Protein AF-A0A7C7ECD9-F1 (afdb_monomer_lite)

Secondary structure (DSSP, 8-state):
---GGGEEEEE--GGGHHHHHHHHHHHHHHHH---HHHHHHHHHHHHHHHHH--TTT---EEEEE---EEEEEEETT-HHHHHHHHHTT-EEEEEEEE-TTSS-EEEEEEEEE-

Sequence (114 aa):
MNNIDDVLIRTYKPVDIDYIIKRHREIYYKEYGFGSQFGDYVEKYVNEFNKKHDDTKENIWIAESKGKHVFLWTVDKLQTARHLYSKYGFKLRETKVNNSWGENIIEERWDLYI

pLDDT: mean 89.29, std 12.55, range [31.86, 97.62]

Structure (mmCIF, N/CA/C/O backbone):
data_AF-A0A7C7ECD9-F1
#
_entry.id   AF-A0A7C7ECD9-F1
#
loop_
_atom_site.group_PDB
_atom_site.id
_atom_site.type_symbol
_atom_site.label_atom_id
_atom_site.label_alt_id
_atom_site.label_comp_id
_atom_site.label_asym_id
_atom_site.label_entity_id
_atom_site.label_seq_id
_atom_site.pdbx_PDB_ins_code
_atom_site.Cartn_x
_atom_site.Cartn_y
_atom_site.C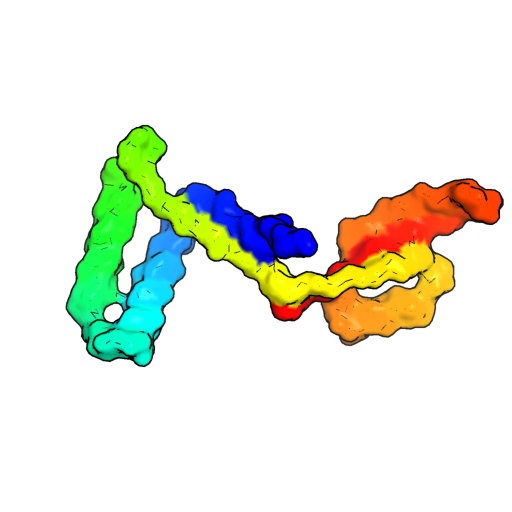artn_z
_atom_site.occupancy
_atom_site.B_iso_or_equiv
_atom_site.auth_seq_id
_atom_site.auth_comp_id
_atom_site.auth_asym_id
_atom_site.auth_atom_id
_atom_site.pdbx_PDB_model_num
ATOM 1 N N . MET A 1 1 ? 19.706 -13.269 -1.965 1.00 33.44 1 MET A N 1
ATOM 2 C CA . MET A 1 1 ? 19.629 -11.870 -1.495 1.00 33.44 1 MET A CA 1
ATOM 3 C C . MET A 1 1 ? 18.163 -11.486 -1.493 1.00 33.44 1 MET A C 1
ATOM 5 O O . MET A 1 1 ? 17.568 -11.470 -2.560 1.00 33.44 1 MET A O 1
ATOM 9 N N . ASN A 1 2 ? 17.563 -11.309 -0.314 1.00 31.86 2 ASN A N 1
ATOM 10 C CA . ASN A 1 2 ? 16.188 -10.821 -0.198 1.00 31.86 2 ASN A CA 1
ATOM 11 C C . ASN A 1 2 ? 16.210 -9.355 -0.610 1.00 31.86 2 ASN A C 1
ATOM 13 O O . ASN A 1 2 ? 16.813 -8.545 0.091 1.00 31.86 2 ASN A O 1
ATOM 17 N N . ASN A 1 3 ? 15.665 -9.047 -1.784 1.00 42.28 3 ASN A N 1
ATOM 18 C CA . ASN A 1 3 ? 15.669 -7.683 -2.269 1.00 42.28 3 ASN A CA 1
ATOM 19 C C . ASN A 1 3 ? 14.628 -6.884 -1.475 1.00 42.28 3 ASN A C 1
ATOM 21 O O . ASN A 1 3 ? 13.446 -7.216 -1.492 1.00 42.28 3 ASN A O 1
ATOM 25 N N . ILE A 1 4 ? 15.087 -5.886 -0.724 1.00 53.69 4 ILE A N 1
ATOM 26 C CA . ILE A 1 4 ? 14.245 -5.003 0.102 1.00 53.69 4 ILE A CA 1
ATOM 27 C C . ILE A 1 4 ? 13.564 -3.940 -0.797 1.00 53.69 4 ILE A C 1
ATOM 29 O O . ILE A 1 4 ? 12.695 -3.204 -0.343 1.00 53.69 4 ILE A O 1
ATOM 33 N N . ASP A 1 5 ? 13.891 -3.914 -2.095 1.00 59.19 5 ASP A N 1
ATOM 34 C CA . ASP A 1 5 ? 13.395 -2.953 -3.093 1.00 59.19 5 ASP A CA 1
ATOM 35 C C . ASP A 1 5 ? 11.869 -2.977 -3.326 1.00 59.19 5 ASP A C 1
ATOM 37 O O . ASP A 1 5 ? 11.312 -2.006 -3.844 1.00 59.19 5 ASP A O 1
ATOM 41 N N . ASP A 1 6 ? 11.171 -4.048 -2.931 1.00 72.38 6 ASP A N 1
ATOM 42 C CA . ASP A 1 6 ? 9.723 -4.184 -3.146 1.00 72.38 6 ASP A CA 1
ATOM 43 C C . ASP A 1 6 ? 8.872 -3.648 -1.987 1.00 72.38 6 ASP A C 1
ATOM 45 O O . ASP A 1 6 ? 7.643 -3.670 -2.081 1.00 72.38 6 ASP A O 1
ATOM 49 N N . VAL A 1 7 ? 9.482 -3.159 -0.899 1.00 80.75 7 VAL A N 1
ATOM 50 C CA . VAL A 1 7 ? 8.761 -2.549 0.229 1.00 80.75 7 VAL A CA 1
ATOM 51 C C . VAL A 1 7 ? 9.240 -1.119 0.452 1.00 80.75 7 VAL A C 1
ATOM 53 O O . VAL A 1 7 ? 10.344 -0.878 0.934 1.00 80.75 7 VAL A O 1
ATOM 56 N N . LEU A 1 8 ? 8.376 -0.152 0.145 1.00 85.19 8 LEU A N 1
ATOM 57 C CA . LEU A 1 8 ? 8.587 1.249 0.485 1.00 85.19 8 LEU A CA 1
ATOM 58 C C . LEU A 1 8 ? 8.102 1.497 1.914 1.00 85.19 8 LEU A C 1
ATOM 60 O O . LEU A 1 8 ? 6.914 1.372 2.201 1.00 85.19 8 LEU A O 1
ATOM 64 N N . ILE A 1 9 ? 9.012 1.894 2.800 1.00 89.88 9 ILE A N 1
ATOM 65 C CA . ILE A 1 9 ? 8.652 2.416 4.120 1.00 89.88 9 ILE A CA 1
ATOM 66 C C . ILE A 1 9 ? 8.581 3.935 4.013 1.00 89.88 9 ILE A C 1
ATOM 68 O O . ILE A 1 9 ? 9.565 4.584 3.656 1.00 89.88 9 ILE A O 1
ATOM 72 N N . ARG A 1 10 ? 7.422 4.509 4.331 1.00 92.75 10 ARG A N 1
ATOM 73 C CA . ARG A 1 10 ? 7.221 5.960 4.345 1.00 92.75 10 ARG A CA 1
ATOM 74 C C . ARG A 1 10 ? 6.533 6.426 5.619 1.00 92.75 10 ARG A C 1
ATOM 76 O O . ARG A 1 10 ? 5.813 5.667 6.265 1.00 92.75 10 ARG A O 1
ATOM 83 N N . THR A 1 11 ? 6.714 7.704 5.933 1.00 92.69 11 THR A N 1
ATOM 84 C CA . THR A 1 11 ? 5.901 8.408 6.927 1.00 92.69 11 THR A CA 1
ATOM 85 C C . THR A 1 11 ? 4.433 8.389 6.496 1.00 92.69 11 THR A C 1
ATOM 87 O O . THR A 1 11 ? 4.100 8.520 5.308 1.00 92.69 11 THR A O 1
ATOM 90 N N . TYR A 1 12 ? 3.561 8.197 7.475 1.00 92.62 12 TYR A N 1
ATOM 91 C CA . TYR A 1 12 ? 2.118 8.332 7.349 1.00 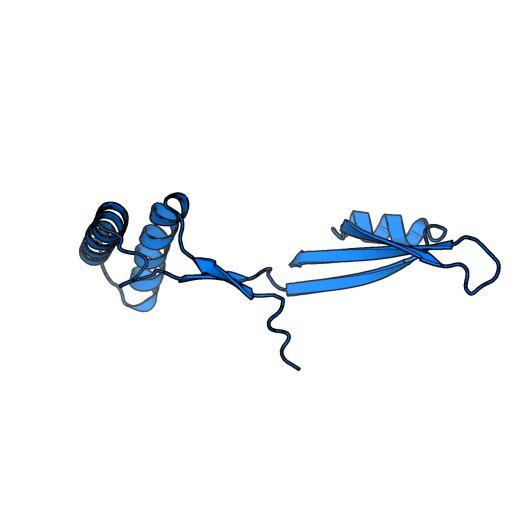92.62 12 TYR A CA 1
ATOM 92 C C . TYR A 1 12 ? 1.700 9.701 6.778 1.00 92.62 12 TYR A C 1
ATOM 94 O O . TYR A 1 12 ? 2.382 10.713 6.941 1.00 92.62 12 TYR A O 1
ATOM 102 N N . LYS A 1 13 ? 0.547 9.733 6.109 1.00 93.25 13 LYS A N 1
ATOM 103 C CA . LYS A 1 13 ? -0.131 10.943 5.637 1.00 93.25 13 LYS A CA 1
ATOM 104 C C . LYS A 1 13 ? -1.585 10.934 6.118 1.00 93.25 13 LYS A C 1
ATOM 106 O O . LYS A 1 13 ? -2.161 9.856 6.209 1.00 93.25 13 LYS A O 1
ATOM 111 N N . PRO A 1 14 ? -2.244 12.098 6.287 1.00 94.00 14 PRO A N 1
ATOM 112 C CA . PRO A 1 14 ? -3.658 12.168 6.686 1.00 94.00 14 PRO A CA 1
ATOM 113 C C . PRO A 1 14 ? -4.627 11.303 5.862 1.00 94.00 14 PRO A C 1
ATOM 115 O O . PRO A 1 14 ? -5.628 10.827 6.382 1.00 94.00 14 PRO A O 1
ATOM 118 N N . VAL A 1 15 ? -4.317 11.051 4.586 1.00 94.31 15 VAL A N 1
ATOM 119 C CA . VAL A 1 15 ? -5.103 10.162 3.710 1.00 94.31 15 VAL A CA 1
ATOM 120 C C . VAL A 1 15 ? -5.081 8.685 4.145 1.00 94.31 15 VAL A C 1
ATOM 122 O O . VAL A 1 15 ? -5.956 7.918 3.759 1.00 94.31 15 VAL A O 1
ATOM 125 N N . ASP A 1 16 ? -4.110 8.272 4.962 1.00 95.62 16 ASP A N 1
ATOM 126 C CA . ASP A 1 16 ? -3.956 6.890 5.419 1.00 95.62 16 ASP A CA 1
ATOM 127 C C . ASP A 1 16 ? -4.828 6.562 6.652 1.00 95.62 16 ASP A C 1
ATOM 129 O O . ASP A 1 16 ? -4.933 5.389 7.009 1.00 95.62 16 ASP A O 1
ATOM 133 N N . ILE A 1 17 ? -5.458 7.551 7.312 1.00 95.56 17 ILE A N 1
ATOM 134 C CA . ILE A 1 17 ? -6.231 7.359 8.565 1.00 95.56 17 ILE A CA 1
ATOM 135 C C . ILE A 1 17 ? -7.298 6.281 8.403 1.00 95.56 17 ILE A C 1
ATOM 137 O O . ILE A 1 17 ? -7.312 5.296 9.146 1.00 95.56 17 ILE A O 1
ATOM 141 N N . ASP A 1 18 ? -8.166 6.451 7.407 1.00 96.19 18 ASP A N 1
ATOM 142 C CA . ASP A 1 18 ? -9.294 5.549 7.179 1.00 96.19 18 ASP A CA 1
ATOM 143 C C . ASP A 1 18 ? -8.806 4.131 6.884 1.00 96.19 18 ASP A C 1
ATOM 145 O O . ASP A 1 18 ? -9.385 3.148 7.353 1.00 96.19 18 ASP A O 1
ATOM 149 N N . TYR A 1 19 ? -7.693 4.017 6.153 1.00 95.50 19 TYR A N 1
ATOM 150 C CA . TYR A 1 19 ? -7.058 2.737 5.880 1.00 95.50 19 TYR A CA 1
ATOM 151 C C . TYR A 1 19 ? -6.546 2.084 7.169 1.00 95.50 19 TYR A C 1
ATOM 153 O O . TYR A 1 19 ? -6.875 0.927 7.429 1.00 95.50 19 TYR A O 1
ATOM 161 N N . ILE A 1 20 ? -5.805 2.809 8.012 1.00 96.19 20 ILE A N 1
ATOM 162 C CA . ILE A 1 20 ? -5.274 2.288 9.281 1.00 96.19 20 ILE A CA 1
ATOM 163 C C . ILE A 1 20 ? -6.406 1.775 10.175 1.00 96.19 20 ILE A C 1
ATOM 165 O O . ILE A 1 20 ? -6.332 0.643 10.665 1.00 96.19 20 ILE A O 1
ATOM 169 N N . ILE A 1 21 ? -7.460 2.575 10.360 1.00 96.94 21 ILE A N 1
ATOM 170 C CA . ILE A 1 21 ? -8.609 2.225 11.207 1.00 96.94 21 ILE A CA 1
ATOM 171 C C . ILE A 1 21 ? -9.311 0.985 10.657 1.00 96.94 21 ILE A C 1
ATOM 173 O O . ILE A 1 21 ? -9.566 0.027 11.393 1.00 96.94 21 ILE A O 1
ATOM 177 N N . LYS A 1 22 ? -9.589 0.970 9.349 1.00 96.81 22 LYS A N 1
ATOM 178 C CA . LYS A 1 22 ? -10.238 -0.161 8.684 1.00 96.81 22 LYS A CA 1
ATOM 179 C C . LYS A 1 22 ? -9.426 -1.446 8.838 1.00 96.81 22 LYS A C 1
ATOM 181 O O . LYS A 1 22 ? -9.989 -2.472 9.212 1.00 96.81 22 LYS A O 1
ATOM 186 N N . ARG A 1 23 ? -8.108 -1.401 8.606 1.00 96.50 23 ARG A N 1
ATOM 187 C CA . ARG A 1 23 ? -7.239 -2.583 8.731 1.00 96.50 23 ARG A CA 1
ATOM 188 C C . ARG A 1 23 ? -7.208 -3.121 10.158 1.00 96.50 23 ARG A C 1
ATOM 190 O O . ARG A 1 23 ? -7.279 -4.334 10.325 1.00 96.50 23 ARG A O 1
ATOM 197 N N . HIS A 1 24 ? -7.178 -2.258 11.172 1.00 97.44 24 HIS A N 1
ATOM 198 C CA . HIS A 1 24 ? -7.262 -2.707 12.564 1.00 97.44 24 HIS A CA 1
ATOM 199 C C . HIS A 1 24 ? -8.611 -3.360 12.869 1.00 97.44 24 HIS A C 1
ATOM 201 O O . HIS A 1 24 ? -8.627 -4.462 13.408 1.00 97.44 24 HIS A O 1
ATOM 207 N N . ARG A 1 25 ? -9.729 -2.739 12.467 1.00 97.50 25 ARG A N 1
ATOM 208 C CA . ARG A 1 25 ? -11.073 -3.319 12.634 1.00 97.50 25 ARG A CA 1
ATOM 209 C C . ARG A 1 25 ? -11.172 -4.708 11.995 1.00 97.50 25 ARG A C 1
ATOM 211 O O . ARG A 1 25 ? -11.589 -5.653 12.651 1.00 97.50 25 ARG A O 1
ATOM 218 N N . GLU A 1 26 ? -10.760 -4.844 10.737 1.00 96.88 26 GLU A N 1
ATOM 219 C CA . GLU A 1 26 ? -10.898 -6.093 9.978 1.00 96.88 26 GLU A CA 1
ATOM 220 C C . GLU A 1 26 ? -9.966 -7.205 10.466 1.00 96.8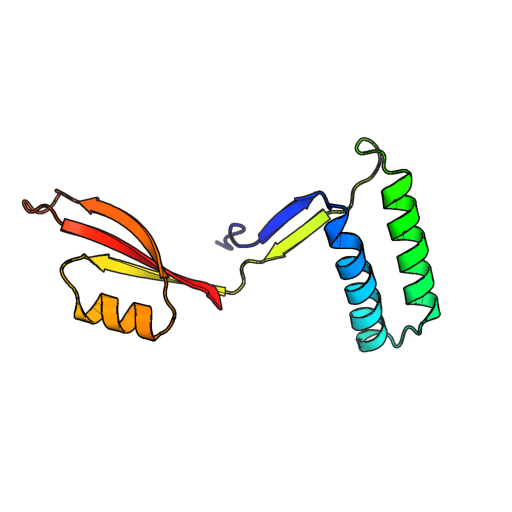8 26 GLU A C 1
ATOM 222 O O . GLU A 1 26 ? -10.418 -8.326 10.701 1.00 96.88 26 GLU A O 1
ATOM 227 N N . ILE A 1 27 ? -8.666 -6.918 10.593 1.00 96.75 27 ILE A N 1
ATOM 228 C CA . ILE A 1 27 ? -7.666 -7.936 10.937 1.00 96.75 27 ILE A CA 1
ATOM 229 C C . ILE A 1 27 ? -7.899 -8.421 12.365 1.00 96.75 27 ILE A C 1
ATOM 231 O O . ILE A 1 27 ? -7.956 -9.625 12.594 1.00 96.75 27 ILE A O 1
ATOM 235 N N . TYR A 1 28 ? -8.093 -7.506 13.320 1.00 97.06 28 TYR A N 1
ATOM 236 C CA . TYR A 1 28 ? -8.201 -7.893 14.726 1.00 97.06 28 TYR A CA 1
ATOM 237 C C . TYR A 1 28 ? -9.528 -8.575 15.039 1.00 97.06 28 TYR A C 1
ATOM 239 O O . TYR A 1 28 ? -9.559 -9.503 15.846 1.00 97.06 28 TYR A O 1
ATOM 247 N N . TYR A 1 29 ? -10.617 -8.181 14.374 1.00 96.81 29 TYR A N 1
ATOM 248 C CA . TYR A 1 29 ? -11.857 -8.944 14.460 1.00 96.81 29 TYR A CA 1
ATOM 249 C C . TYR A 1 29 ? -11.658 -10.366 13.927 1.00 96.81 29 TYR A C 1
ATOM 251 O O . TYR A 1 29 ? -12.028 -11.332 14.589 1.00 96.81 29 TYR A O 1
ATOM 259 N N . LYS A 1 30 ? -11.029 -10.510 12.754 1.00 96.75 30 LYS A N 1
ATOM 260 C CA . LYS A 1 30 ? -10.840 -11.813 12.111 1.00 96.75 30 LYS A CA 1
ATOM 261 C C . LYS A 1 30 ? -9.901 -12.740 12.888 1.00 96.75 30 LYS A C 1
ATOM 263 O O . LYS A 1 30 ? -10.169 -13.935 12.955 1.00 96.75 30 LYS A O 1
ATOM 268 N N . GLU A 1 31 ? -8.801 -12.218 13.422 1.00 97.62 31 GLU A N 1
ATOM 269 C CA . GLU A 1 31 ? -7.759 -13.031 14.064 1.00 97.62 31 GLU A CA 1
ATOM 270 C C . GLU A 1 31 ? -7.986 -13.230 15.565 1.00 97.62 31 GLU A C 1
ATOM 272 O O . GLU A 1 31 ? -7.632 -14.280 16.097 1.00 97.62 31 GLU A O 1
ATOM 277 N N . TYR A 1 32 ? -8.605 -12.258 16.242 1.00 96.44 32 TYR A N 1
ATOM 278 C CA . TYR A 1 32 ? -8.728 -12.245 17.705 1.00 96.44 32 TYR A CA 1
ATOM 279 C C . TYR A 1 32 ? -10.165 -12.039 18.204 1.00 96.44 32 TYR A C 1
ATOM 281 O O . TYR A 1 32 ? -10.398 -12.041 19.411 1.00 96.44 32 TYR A O 1
ATOM 289 N N . GLY A 1 33 ? -11.144 -11.850 17.313 1.00 96.38 33 GLY A N 1
ATOM 290 C CA . GLY A 1 33 ? -12.546 -11.638 17.689 1.00 96.38 33 GLY A CA 1
ATOM 291 C C . GLY A 1 33 ? -12.827 -10.274 18.326 1.00 96.38 33 GLY A C 1
ATOM 292 O O . GLY A 1 33 ? -13.843 -10.110 18.999 1.00 96.38 33 GLY A O 1
ATOM 293 N N . PHE A 1 34 ? -11.940 -9.289 18.154 1.00 96.06 34 PHE A N 1
ATOM 294 C CA . PHE A 1 34 ? -12.100 -7.972 18.774 1.00 96.06 34 PHE A CA 1
ATOM 295 C C . PHE A 1 34 ? -13.290 -7.219 18.167 1.00 96.06 34 PHE A C 1
ATOM 297 O O . PHE A 1 34 ? -13.340 -6.977 16.964 1.00 96.06 34 PHE A O 1
ATOM 304 N N . GLY A 1 35 ? -14.258 -6.857 19.013 1.00 92.50 35 GLY A N 1
ATOM 305 C CA . GLY A 1 35 ? -15.489 -6.176 18.608 1.00 92.50 35 GLY A CA 1
ATOM 306 C C . GLY A 1 35 ? -15.320 -4.680 18.312 1.00 92.50 35 GLY A C 1
ATOM 307 O O . GLY A 1 35 ? -14.222 -4.125 18.360 1.00 92.50 35 GLY A O 1
ATOM 308 N N . SER A 1 36 ? -16.441 -4.002 18.052 1.00 92.94 36 SER A N 1
ATOM 309 C CA . SER A 1 36 ? -16.480 -2.590 17.632 1.00 92.94 36 SER A CA 1
ATOM 310 C C . SER A 1 36 ? -15.745 -1.630 18.572 1.00 92.94 36 SER A C 1
ATOM 312 O O . SER A 1 36 ? -15.070 -0.726 18.090 1.00 92.94 36 SER A O 1
ATOM 314 N N . GLN A 1 37 ? -15.782 -1.876 19.887 1.00 96.94 37 GLN A N 1
ATOM 315 C CA . GLN A 1 37 ? -15.100 -1.045 20.888 1.00 96.94 37 GLN A CA 1
ATOM 316 C C . GLN A 1 37 ? -13.592 -0.903 20.628 1.00 96.94 37 GLN A C 1
ATOM 318 O O . GLN A 1 37 ? -13.031 0.166 20.858 1.00 96.94 37 GLN A O 1
ATOM 323 N N . PHE A 1 38 ? -12.931 -1.950 20.120 1.00 96.12 38 PHE A N 1
ATOM 324 C CA . PHE A 1 38 ? -11.519 -1.864 19.742 1.00 96.12 38 PHE A CA 1
ATOM 325 C C . PHE A 1 38 ? -11.318 -0.957 18.524 1.00 96.12 38 PHE A C 1
ATOM 327 O O . PHE A 1 38 ? -10.398 -0.145 18.494 1.00 96.12 38 PHE A O 1
ATOM 334 N N . GLY A 1 39 ? -12.207 -1.052 17.534 1.00 94.75 39 GLY A N 1
ATOM 335 C CA . GLY A 1 39 ? -12.197 -0.159 16.381 1.00 94.75 39 GLY A CA 1
ATOM 336 C C . GLY A 1 39 ? -12.361 1.309 16.772 1.00 94.75 39 GLY A C 1
ATOM 337 O O . GLY A 1 39 ? -11.619 2.151 16.278 1.00 94.75 39 GLY A O 1
ATOM 338 N N . ASP A 1 40 ? -13.287 1.598 17.685 1.00 97.38 40 ASP A N 1
ATOM 339 C CA . ASP A 1 40 ? -13.551 2.959 18.172 1.00 97.38 40 ASP A CA 1
ATOM 340 C C . ASP A 1 40 ? -12.378 3.498 19.002 1.00 97.38 40 ASP A C 1
ATOM 342 O O . ASP A 1 40 ? -12.020 4.673 18.899 1.00 97.38 40 ASP A O 1
ATOM 346 N N . TYR A 1 41 ? -11.729 2.623 19.779 1.00 97.50 41 TYR A N 1
ATOM 347 C CA . TYR A 1 41 ? -10.475 2.930 20.462 1.00 97.50 41 TYR A CA 1
ATOM 348 C C . TYR A 1 41 ? -9.391 3.332 19.451 1.00 97.50 41 TYR A C 1
ATOM 350 O O . TYR A 1 41 ? -8.838 4.424 19.555 1.00 97.50 41 TYR A O 1
ATOM 358 N N . VAL A 1 42 ? -9.124 2.508 18.434 1.00 96.94 42 VAL A N 1
ATOM 359 C CA . VAL A 1 42 ? -8.108 2.809 17.409 1.00 96.94 42 VAL A CA 1
ATOM 360 C C . VAL A 1 42 ? -8.430 4.111 16.673 1.00 96.94 42 VAL A C 1
ATOM 362 O O . VAL A 1 42 ? -7.557 4.965 16.530 1.00 96.94 42 VAL A O 1
ATOM 365 N N . GLU A 1 43 ? -9.681 4.298 16.253 1.00 97.62 43 GLU A N 1
ATOM 366 C CA . GLU A 1 43 ? -10.133 5.516 15.578 1.00 97.62 43 GLU A CA 1
ATOM 367 C C . GLU A 1 43 ? -9.886 6.769 16.418 1.00 97.62 43 GLU A C 1
ATOM 369 O O . GLU A 1 43 ? -9.369 7.763 15.900 1.00 97.62 43 GLU A O 1
ATOM 374 N N . LYS A 1 44 ? -10.185 6.722 17.720 1.00 97.44 44 LYS A N 1
ATOM 375 C CA . LYS A 1 44 ? -9.896 7.829 18.632 1.00 97.44 44 LYS A CA 1
ATOM 376 C C . LYS A 1 44 ? -8.406 8.179 18.630 1.00 97.44 44 LYS A C 1
ATOM 378 O O . LYS A 1 44 ? -8.066 9.336 18.389 1.00 97.44 44 LYS A O 1
ATOM 383 N N . TYR A 1 45 ? -7.527 7.209 18.880 1.00 96.12 45 TYR A N 1
ATOM 384 C CA . TYR A 1 45 ? -6.096 7.489 19.048 1.00 96.12 45 TYR A CA 1
ATOM 385 C C . TYR A 1 45 ? -5.402 7.877 17.739 1.00 96.12 45 TYR A C 1
ATOM 387 O O . TYR A 1 45 ? -4.560 8.769 17.756 1.00 96.12 45 TYR A O 1
ATOM 395 N N . VAL A 1 46 ? -5.784 7.297 16.596 1.00 95.94 46 VAL A N 1
ATOM 396 C CA . VAL A 1 46 ? -5.238 7.700 15.286 1.00 95.94 46 VAL A CA 1
ATOM 397 C C . VAL A 1 46 ? -5.642 9.139 14.946 1.00 95.94 46 VAL A C 1
ATOM 399 O O . VAL A 1 46 ? -4.819 9.924 14.475 1.00 95.94 46 VAL A O 1
ATOM 402 N N . ASN A 1 47 ? -6.885 9.532 15.239 1.00 95.88 47 ASN A N 1
ATOM 403 C CA . ASN A 1 47 ? -7.329 10.911 15.039 1.00 95.88 47 ASN A CA 1
ATOM 404 C C . ASN A 1 47 ? -6.682 11.895 16.025 1.00 95.88 47 ASN A C 1
ATOM 406 O O . ASN A 1 47 ? -6.392 13.033 15.652 1.00 95.88 47 ASN A O 1
ATOM 410 N N . GLU A 1 48 ? -6.468 11.494 17.281 1.00 95.12 48 GLU A N 1
ATOM 411 C CA . GLU A 1 48 ? -5.738 12.306 18.260 1.00 95.12 48 GLU A CA 1
ATOM 412 C C . GLU A 1 48 ? -4.279 12.504 17.846 1.00 95.12 48 GLU A C 1
ATOM 414 O O . GLU A 1 48 ? -3.812 13.645 17.861 1.00 95.12 48 GLU A O 1
ATOM 419 N N . PHE A 1 49 ? -3.611 11.435 17.399 1.00 93.44 49 PHE A N 1
ATOM 420 C CA . PHE A 1 49 ? -2.275 11.488 16.811 1.00 93.44 49 PHE A CA 1
ATOM 421 C C . PHE A 1 49 ? -2.251 12.482 15.650 1.00 93.44 49 PHE A C 1
ATOM 423 O O . PHE A 1 49 ? -1.506 13.449 15.695 1.00 93.44 49 PHE A O 1
ATOM 430 N N . ASN A 1 50 ? -3.148 12.351 14.666 1.00 93.50 50 ASN A N 1
ATOM 431 C CA . ASN A 1 50 ? -3.177 13.253 13.511 1.00 93.50 50 ASN A CA 1
ATOM 432 C C . ASN A 1 50 ? -3.356 14.740 13.885 1.00 93.50 50 ASN A C 1
ATOM 434 O O . ASN A 1 50 ? -2.854 15.617 13.189 1.00 93.50 50 ASN A O 1
ATOM 438 N N . LYS A 1 51 ? -4.074 15.040 14.975 1.00 93.12 51 LYS A N 1
ATOM 439 C CA . LYS A 1 51 ? -4.309 16.420 15.436 1.00 93.12 51 LYS A CA 1
ATOM 440 C C . LYS A 1 51 ? -3.137 17.014 16.214 1.00 93.12 51 LYS A C 1
ATOM 442 O O . LYS A 1 51 ? -2.974 18.231 16.197 1.00 93.12 51 LYS A O 1
ATOM 447 N N . LYS A 1 52 ? -2.399 16.191 16.960 1.00 92.50 52 LYS A N 1
ATOM 448 C CA . LYS A 1 52 ? -1.352 16.632 17.900 1.00 92.50 52 LYS A CA 1
ATOM 449 C C . LYS A 1 52 ? 0.052 16.181 17.498 1.00 92.50 52 LYS A C 1
ATOM 451 O O . LYS A 1 52 ? 0.969 16.345 18.295 1.00 92.50 52 LYS A O 1
ATOM 456 N N . HIS A 1 53 ? 0.187 15.632 16.293 1.00 88.25 53 HIS A N 1
ATOM 457 C CA . HIS A 1 53 ? 1.401 15.004 15.807 1.00 88.25 53 HIS A CA 1
ATOM 458 C C . HIS A 1 53 ? 2.610 15.932 15.936 1.00 88.25 53 HIS A C 1
ATOM 460 O O . HIS A 1 53 ? 2.628 17.032 15.380 1.00 88.25 53 HIS A O 1
ATOM 466 N N . ASP A 1 54 ? 3.615 15.446 16.657 1.00 88.88 54 ASP A N 1
ATOM 467 C CA . ASP A 1 54 ? 4.944 16.038 16.756 1.00 88.88 54 ASP A CA 1
ATOM 468 C C . ASP A 1 54 ? 5.940 15.076 16.095 1.00 88.88 54 ASP A C 1
ATOM 470 O O . ASP A 1 54 ? 6.271 14.022 16.649 1.00 88.88 54 ASP A O 1
ATOM 474 N N . ASP A 1 55 ? 6.413 15.441 14.903 1.00 84.94 55 ASP A N 1
ATOM 475 C CA . ASP A 1 55 ? 7.308 14.626 14.074 1.00 84.94 55 ASP A CA 1
ATOM 476 C C . ASP A 1 55 ? 8.690 14.388 14.710 1.00 84.94 55 ASP A C 1
ATOM 478 O O . ASP A 1 55 ? 9.443 13.523 14.256 1.00 84.94 55 ASP A O 1
ATOM 482 N N . THR A 1 56 ? 9.010 15.093 15.801 1.00 87.25 56 THR A N 1
ATOM 483 C CA . THR A 1 56 ? 10.236 14.887 16.585 1.00 87.25 56 THR A CA 1
ATOM 484 C C . THR A 1 56 ? 10.086 13.854 17.703 1.00 87.25 56 THR A C 1
ATOM 486 O O . THR A 1 56 ? 11.094 13.367 18.220 1.00 87.25 56 THR A O 1
ATOM 489 N N . LYS A 1 57 ? 8.852 13.505 18.094 1.00 88.56 57 LYS A N 1
ATOM 490 C CA . LYS A 1 57 ? 8.572 12.632 19.250 1.00 88.56 57 LYS A CA 1
ATOM 491 C C . LYS A 1 57 ? 7.918 11.311 18.884 1.00 88.56 57 LYS A C 1
ATOM 493 O O . LYS A 1 57 ? 8.095 10.329 19.602 1.00 88.56 57 LYS A O 1
ATOM 498 N N . GLU A 1 58 ? 7.146 11.284 17.809 1.00 89.88 58 GLU A N 1
ATOM 499 C CA . GLU A 1 58 ? 6.331 10.133 17.443 1.00 89.88 58 GLU A CA 1
ATOM 500 C C . GLU A 1 58 ? 6.188 10.021 15.927 1.00 89.88 58 GLU A C 1
ATOM 502 O O . GLU A 1 58 ? 6.318 11.003 15.205 1.00 89.88 58 GLU A O 1
ATOM 507 N N . ASN A 1 59 ? 5.942 8.811 15.422 1.00 91.81 59 ASN A N 1
ATOM 508 C CA . ASN A 1 59 ? 5.680 8.595 14.003 1.00 91.81 59 ASN A CA 1
ATOM 509 C C . ASN A 1 59 ? 4.827 7.335 13.786 1.00 91.81 59 ASN A C 1
ATOM 511 O O . AS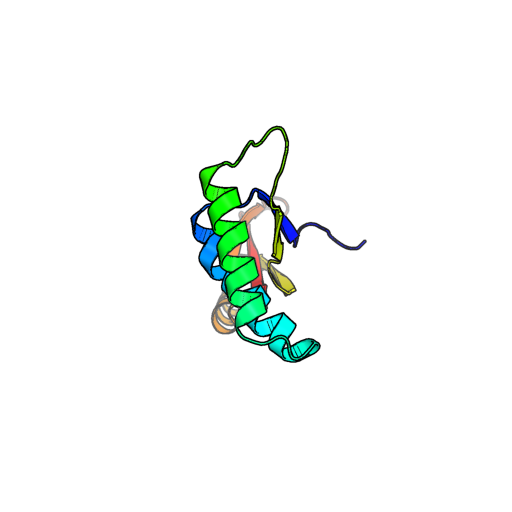N A 1 59 ? 4.892 6.387 14.569 1.00 91.81 59 ASN A O 1
ATOM 515 N N . ILE A 1 60 ? 4.057 7.321 12.699 1.00 93.69 60 ILE A N 1
ATOM 516 C CA . ILE A 1 60 ? 3.420 6.124 12.149 1.00 93.69 60 ILE A CA 1
ATOM 517 C C . ILE A 1 60 ? 4.113 5.815 10.822 1.00 93.69 60 ILE A C 1
ATOM 519 O O . ILE A 1 60 ? 4.141 6.642 9.909 1.00 93.69 60 ILE A O 1
ATOM 523 N N . TRP A 1 61 ? 4.644 4.602 10.696 1.00 93.56 61 TRP A N 1
ATOM 524 C CA . TRP A 1 61 ? 5.243 4.129 9.451 1.00 93.56 61 TRP A CA 1
ATOM 525 C C . TRP A 1 61 ? 4.250 3.297 8.650 1.00 93.56 61 TRP A C 1
ATOM 527 O O . TRP A 1 61 ? 3.595 2.400 9.180 1.00 93.56 61 TRP A O 1
ATOM 537 N N . ILE A 1 62 ? 4.184 3.574 7.352 1.00 93.50 62 ILE A N 1
ATOM 538 C CA . ILE A 1 62 ? 3.424 2.792 6.383 1.00 93.50 62 ILE A CA 1
ATOM 539 C C . ILE A 1 62 ? 4.421 1.989 5.556 1.00 93.50 62 ILE A C 1
ATOM 541 O O . ILE A 1 62 ? 5.305 2.559 4.917 1.00 93.50 62 ILE A O 1
ATOM 545 N N . ALA A 1 63 ? 4.271 0.666 5.584 1.00 91.31 63 ALA A N 1
ATOM 546 C CA . ALA A 1 63 ? 4.992 -0.247 4.711 1.00 91.31 63 ALA A CA 1
ATOM 547 C C . ALA A 1 63 ? 4.114 -0.582 3.499 1.00 91.31 63 ALA A C 1
ATOM 549 O O . ALA A 1 63 ? 3.088 -1.252 3.623 1.00 91.31 63 ALA A O 1
ATOM 550 N N . GLU A 1 64 ? 4.516 -0.107 2.326 1.00 87.06 64 GLU A N 1
ATOM 551 C CA . GLU A 1 64 ? 3.844 -0.360 1.056 1.00 87.06 64 GLU A CA 1
ATOM 552 C C . GLU A 1 64 ? 4.638 -1.401 0.275 1.00 87.06 64 GLU A C 1
ATOM 554 O O . GLU A 1 64 ? 5.746 -1.129 -0.181 1.00 87.06 64 GLU A O 1
ATOM 559 N N . SER A 1 65 ? 4.077 -2.598 0.110 1.00 82.50 65 SER A N 1
ATOM 560 C CA . SER A 1 65 ? 4.684 -3.626 -0.733 1.00 82.50 65 SER A CA 1
ATOM 561 C C . SER A 1 65 ? 4.141 -3.547 -2.159 1.00 82.50 65 SER A C 1
ATOM 563 O O . SER A 1 65 ? 2.927 -3.556 -2.366 1.00 82.50 65 SER A O 1
ATOM 565 N N . LYS A 1 66 ? 5.034 -3.517 -3.151 1.00 69.56 66 LYS A N 1
ATOM 566 C CA . LYS A 1 66 ? 4.706 -3.588 -4.582 1.00 69.56 66 LYS A CA 1
ATOM 567 C C . LYS A 1 66 ? 4.519 -5.038 -5.058 1.00 69.56 66 LYS A C 1
ATOM 569 O O . LYS A 1 66 ? 5.041 -5.406 -6.102 1.00 69.56 66 LYS A O 1
ATOM 574 N N . GLY A 1 67 ? 3.762 -5.849 -4.317 1.00 70.81 67 GLY A N 1
ATOM 575 C CA . GLY A 1 67 ? 3.391 -7.213 -4.724 1.00 70.81 67 GLY A CA 1
ATOM 576 C C . GLY A 1 67 ? 4.578 -8.101 -5.129 1.00 70.81 67 GLY A C 1
ATOM 577 O O . GLY A 1 67 ? 5.714 -7.872 -4.721 1.00 70.81 67 GLY A O 1
ATOM 578 N N . LYS A 1 68 ? 4.316 -9.144 -5.923 1.00 75.69 68 LYS A N 1
ATOM 579 C CA . LYS A 1 68 ? 5.359 -9.953 -6.576 1.00 75.69 68 LYS A CA 1
ATOM 580 C C . LYS A 1 68 ? 5.625 -9.387 -7.968 1.00 75.69 68 LYS A C 1
ATOM 582 O O . LYS A 1 68 ? 4.690 -9.189 -8.734 1.00 75.69 68 LYS A O 1
ATOM 587 N N . HIS A 1 69 ? 6.885 -9.176 -8.331 1.00 82.88 69 HIS A N 1
ATOM 588 C CA . HIS A 1 69 ? 7.252 -8.572 -9.613 1.00 82.88 69 HIS A CA 1
ATOM 589 C C . HIS A 1 69 ? 8.058 -9.534 -10.503 1.00 82.88 69 HIS A C 1
ATOM 591 O O . HIS A 1 69 ? 8.963 -10.223 -10.034 1.00 82.88 69 HIS A O 1
ATOM 597 N N . VAL A 1 70 ? 7.738 -9.572 -11.800 1.00 88.94 70 VAL A N 1
ATOM 598 C CA . VAL A 1 70 ? 8.494 -10.291 -12.839 1.00 88.94 70 VAL A CA 1
ATOM 599 C C . VAL A 1 70 ? 8.821 -9.324 -13.969 1.00 88.94 70 VAL A C 1
ATOM 601 O O . VAL A 1 70 ? 7.932 -8.616 -14.438 1.00 88.94 70 VAL A O 1
ATOM 604 N N . PHE A 1 71 ? 10.064 -9.337 -14.457 1.00 92.06 71 PHE A N 1
ATOM 605 C CA . PHE A 1 71 ? 10.465 -8.542 -15.617 1.00 92.06 71 PHE A CA 1
ATOM 606 C C . PHE A 1 71 ? 11.068 -9.396 -16.733 1.00 92.06 71 PHE A C 1
ATOM 608 O O . PHE A 1 71 ? 11.681 -10.437 -16.491 1.00 92.06 71 PHE A O 1
ATOM 615 N N . LEU A 1 72 ? 10.904 -8.920 -17.966 1.00 95.00 72 LEU A N 1
ATOM 616 C CA . LEU A 1 72 ? 11.468 -9.496 -19.181 1.00 95.00 72 LEU A CA 1
ATOM 617 C C . LEU A 1 72 ? 12.200 -8.404 -19.962 1.00 95.00 72 LEU A C 1
ATOM 619 O O . LEU A 1 72 ? 11.677 -7.303 -20.129 1.00 95.00 72 LEU A O 1
ATOM 623 N N . TRP A 1 73 ? 13.384 -8.728 -20.477 1.00 95.50 73 TRP A N 1
ATOM 624 C CA . TRP A 1 73 ? 14.067 -7.900 -21.470 1.00 95.50 73 TRP A CA 1
ATOM 625 C C . TRP A 1 73 ? 13.764 -8.414 -22.876 1.00 95.50 73 TRP A C 1
ATOM 627 O O . TRP A 1 73 ? 13.715 -9.621 -23.123 1.00 95.50 73 TRP A O 1
ATOM 637 N N . THR A 1 74 ? 13.541 -7.495 -23.806 1.00 94.62 74 THR A N 1
ATOM 638 C CA . THR A 1 74 ? 13.388 -7.782 -25.234 1.00 94.62 74 THR A CA 1
ATOM 639 C C . THR A 1 74 ? 13.986 -6.650 -26.061 1.00 94.62 74 THR A C 1
ATOM 641 O O . THR A 1 74 ? 14.590 -5.735 -25.508 1.00 94.62 74 THR A O 1
ATOM 644 N N . VAL A 1 75 ? 13.844 -6.719 -27.381 1.00 94.38 75 VAL A N 1
ATOM 645 C CA . VAL A 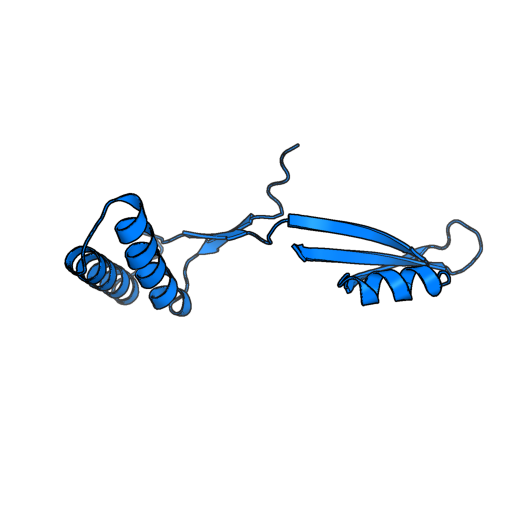1 75 ? 14.247 -5.646 -28.291 1.00 94.38 75 VAL A CA 1
ATOM 646 C C . VAL A 1 75 ? 13.057 -5.183 -29.116 1.00 94.38 75 VAL A C 1
ATOM 648 O O . VAL A 1 75 ? 12.160 -5.971 -29.425 1.00 94.38 75 VAL A O 1
ATOM 651 N N . ASP A 1 76 ? 13.063 -3.915 -29.507 1.00 92.00 76 ASP A N 1
ATOM 652 C CA . ASP A 1 76 ? 11.978 -3.261 -30.236 1.00 92.00 76 ASP A CA 1
ATOM 653 C C . ASP A 1 76 ? 11.560 -3.987 -31.523 1.00 92.00 76 ASP A C 1
ATOM 655 O O . ASP A 1 76 ? 10.374 -3.991 -31.865 1.00 92.00 76 ASP A O 1
ATOM 659 N N . LYS A 1 77 ? 12.507 -4.659 -32.190 1.00 92.38 77 LYS A N 1
ATOM 660 C CA . LYS A 1 77 ? 12.280 -5.461 -33.405 1.00 92.38 77 LYS A CA 1
ATOM 661 C C . LYS A 1 77 ? 11.454 -6.737 -33.170 1.00 92.38 77 LYS A C 1
ATOM 663 O O . LYS A 1 77 ? 10.853 -7.252 -34.112 1.00 92.38 77 LYS A O 1
ATOM 668 N N . LEU A 1 78 ? 11.370 -7.252 -31.939 1.00 93.81 78 LEU A N 1
ATOM 669 C CA . LEU A 1 78 ? 10.625 -8.476 -31.608 1.00 93.81 78 LEU A CA 1
ATOM 670 C C . LEU A 1 78 ? 9.137 -8.186 -31.356 1.00 93.81 78 LEU A C 1
ATOM 672 O O . LEU A 1 78 ? 8.609 -8.383 -30.260 1.00 93.81 78 LEU A O 1
ATOM 676 N N . GLN A 1 79 ? 8.433 -7.754 -32.403 1.00 95.00 79 GLN A N 1
ATOM 677 C CA . GLN A 1 79 ? 7.025 -7.338 -32.325 1.00 95.00 79 GLN A CA 1
ATOM 678 C C . GLN A 1 79 ? 6.095 -8.414 -31.740 1.00 95.00 79 GLN A C 1
ATOM 680 O O . GLN A 1 79 ? 5.199 -8.102 -30.955 1.00 95.00 79 GLN A O 1
ATOM 685 N N . THR A 1 80 ? 6.337 -9.694 -32.042 1.00 96.56 80 THR A N 1
ATOM 686 C CA . THR A 1 80 ? 5.570 -10.812 -31.468 1.00 96.56 80 THR A CA 1
ATOM 687 C C . THR A 1 80 ? 5.723 -10.894 -29.948 1.00 96.56 80 THR A C 1
ATOM 689 O O . THR A 1 80 ? 4.730 -11.071 -29.244 1.00 96.56 80 THR A O 1
ATOM 692 N N . ALA A 1 81 ? 6.942 -10.725 -29.423 1.00 95.56 81 ALA A N 1
ATOM 693 C CA . ALA A 1 81 ? 7.190 -10.744 -27.982 1.00 95.56 81 ALA A CA 1
ATOM 694 C C . ALA A 1 81 ? 6.487 -9.564 -27.297 1.00 95.56 81 ALA A C 1
ATOM 696 O O . ALA A 1 81 ? 5.738 -9.771 -26.345 1.00 95.56 81 ALA A O 1
ATOM 697 N N . ARG A 1 82 ? 6.613 -8.352 -27.857 1.00 96.50 82 ARG A N 1
ATOM 698 C CA . ARG A 1 82 ? 5.915 -7.141 -27.380 1.00 96.50 82 ARG A CA 1
ATOM 699 C C . ARG A 1 82 ? 4.402 -7.336 -27.309 1.00 96.50 82 ARG A C 1
ATOM 701 O O . ARG A 1 82 ? 3.767 -6.978 -26.316 1.00 96.50 82 ARG A O 1
ATOM 708 N N . HIS A 1 83 ? 3.823 -7.927 -28.356 1.00 96.31 83 HIS A N 1
ATOM 709 C CA . HIS A 1 83 ? 2.396 -8.220 -28.404 1.00 96.31 83 HIS A CA 1
ATOM 710 C C . HIS A 1 83 ? 1.978 -9.192 -27.293 1.00 96.31 83 HIS A C 1
ATOM 712 O O . HIS A 1 83 ? 1.013 -8.920 -26.579 1.00 96.31 83 HIS A O 1
ATOM 718 N N . LEU A 1 84 ? 2.713 -10.295 -27.107 1.00 97.56 84 LEU A N 1
ATOM 719 C CA . LEU A 1 84 ? 2.418 -11.267 -26.051 1.00 97.56 84 LEU A CA 1
ATOM 720 C C . LEU A 1 84 ? 2.559 -10.646 -24.659 1.00 97.56 84 LEU A C 1
ATOM 722 O O . LEU A 1 84 ? 1.668 -10.811 -23.833 1.00 97.56 84 LEU A O 1
ATOM 726 N N . TYR A 1 85 ? 3.628 -9.894 -24.404 1.00 96.69 85 TYR A N 1
ATOM 727 C CA . TYR A 1 85 ? 3.869 -9.267 -23.103 1.00 96.69 85 TYR A CA 1
ATOM 728 C C . TYR A 1 85 ? 2.730 -8.316 -22.735 1.00 96.69 85 TYR A C 1
ATOM 730 O O . TYR A 1 85 ? 2.122 -8.466 -21.674 1.00 96.69 85 TYR A O 1
ATOM 738 N N . SER A 1 86 ? 2.362 -7.417 -23.651 1.00 94.38 86 SER A N 1
ATOM 739 C CA . SER A 1 86 ? 1.221 -6.514 -23.466 1.00 94.38 86 SER A CA 1
ATOM 740 C C . SER A 1 86 ? -0.087 -7.278 -23.220 1.00 94.38 86 SER A C 1
ATOM 742 O O . SER A 1 86 ? -0.836 -6.949 -22.296 1.00 94.38 86 SER A O 1
ATOM 744 N N . LYS A 1 87 ? -0.339 -8.347 -23.994 1.00 97.06 87 LYS A N 1
ATOM 745 C CA . LYS A 1 87 ? -1.530 -9.203 -23.857 1.00 97.06 87 LYS A CA 1
ATOM 746 C C . LYS A 1 87 ? -1.621 -9.877 -22.485 1.00 97.06 87 LYS A C 1
ATOM 748 O O . LYS A 1 87 ? -2.721 -9.995 -21.954 1.00 97.06 87 LYS A O 1
ATOM 753 N N . TYR A 1 88 ? -0.496 -10.302 -21.912 1.00 95.88 88 TYR A N 1
ATOM 754 C CA . TYR A 1 88 ? -0.439 -10.954 -20.597 1.00 95.88 88 TYR A CA 1
ATOM 755 C C . TYR A 1 88 ? -0.219 -9.976 -19.431 1.00 95.88 88 TYR A C 1
ATOM 757 O O . TYR A 1 88 ? 0.081 -10.398 -18.319 1.00 95.88 88 TYR A O 1
ATOM 765 N N . GLY A 1 89 ? -0.401 -8.672 -19.659 1.00 94.31 89 GLY A N 1
ATOM 766 C CA . GLY A 1 89 ? -0.436 -7.668 -18.595 1.00 94.31 89 GLY A CA 1
ATOM 767 C C . GLY A 1 89 ? 0.908 -7.026 -18.252 1.00 94.31 89 GLY A C 1
ATOM 768 O O . GLY A 1 89 ? 0.925 -6.105 -17.434 1.00 94.31 89 GLY A O 1
ATOM 769 N N . PHE A 1 90 ? 2.005 -7.423 -18.901 1.00 96.06 90 PHE A N 1
ATOM 770 C CA . PHE A 1 90 ? 3.281 -6.725 -18.756 1.00 96.06 90 PHE A CA 1
ATOM 771 C C . PHE A 1 90 ? 3.188 -5.310 -19.340 1.00 96.06 90 PHE A C 1
ATOM 773 O O . PHE A 1 90 ? 2.504 -5.063 -20.341 1.00 96.06 90 PHE A O 1
ATOM 780 N N . LYS A 1 91 ? 3.910 -4.368 -18.733 1.00 94.94 91 LYS A N 1
ATOM 781 C CA . LYS A 1 91 ? 3.986 -2.968 -19.167 1.00 94.94 91 LYS A CA 1
ATOM 782 C C . LYS A 1 91 ? 5.434 -2.591 -19.444 1.00 94.94 91 LYS A C 1
ATOM 784 O O . LYS A 1 91 ? 6.299 -2.873 -18.623 1.00 94.94 91 LYS A O 1
ATOM 789 N N . LEU A 1 92 ? 5.685 -1.920 -20.566 1.00 94.62 92 LEU A N 1
ATOM 790 C CA . LEU A 1 92 ? 6.989 -1.328 -20.859 1.00 94.62 92 LEU A CA 1
ATOM 791 C C . LEU A 1 92 ? 7.350 -0.315 -19.758 1.00 94.62 92 LEU A C 1
ATOM 793 O O . LEU A 1 92 ? 6.573 0.607 -19.494 1.00 94.62 92 LEU A O 1
ATOM 797 N N . ARG A 1 93 ? 8.500 -0.497 -19.103 1.00 94.44 93 ARG A N 1
ATOM 798 C CA . ARG A 1 93 ? 8.983 0.366 -18.010 1.00 94.44 93 ARG A CA 1
ATOM 799 C C . ARG A 1 93 ? 10.277 1.084 -18.316 1.00 94.44 93 ARG A C 1
ATOM 801 O O . ARG A 1 93 ? 10.486 2.170 -17.786 1.00 94.44 93 ARG A O 1
ATOM 808 N N . GLU A 1 94 ? 11.122 0.499 -19.149 1.00 94.12 94 GLU A N 1
ATOM 809 C CA . GLU A 1 94 ? 12.420 1.070 -19.474 1.00 94.12 94 GLU A CA 1
ATOM 810 C C . GLU A 1 94 ? 12.776 0.767 -20.925 1.00 94.12 94 GLU A C 1
ATOM 812 O O . GLU A 1 94 ? 12.490 -0.319 -21.429 1.00 94.12 94 GLU A O 1
ATOM 817 N N . THR A 1 95 ? 13.405 1.730 -21.590 1.00 95.12 95 THR A N 1
ATOM 818 C CA . THR A 1 95 ? 13.981 1.559 -22.922 1.00 95.12 95 THR A CA 1
ATOM 819 C C . THR A 1 95 ? 15.413 2.053 -22.903 1.00 95.12 95 THR A C 1
ATOM 821 O O . THR A 1 95 ? 15.671 3.155 -22.414 1.00 95.12 95 THR A O 1
ATOM 824 N N . LYS A 1 96 ? 16.331 1.282 -23.473 1.00 93.50 96 LYS A N 1
ATOM 825 C CA . LYS A 1 96 ? 17.747 1.623 -23.546 1.00 93.50 96 LYS A CA 1
ATOM 826 C C . LYS A 1 96 ? 18.245 1.429 -24.969 1.00 93.50 96 LYS A C 1
ATOM 828 O O . LYS A 1 96 ? 18.063 0.370 -25.558 1.00 93.50 96 LYS A O 1
ATOM 833 N N . VAL A 1 97 ? 18.890 2.452 -25.520 1.00 90.44 97 VAL A N 1
ATOM 834 C CA . VAL A 1 97 ? 19.564 2.324 -26.815 1.00 90.44 97 VAL A CA 1
ATOM 835 C C . VAL A 1 97 ? 20.813 1.471 -26.621 1.00 90.44 97 VAL A C 1
ATOM 837 O O . VAL A 1 97 ? 21.650 1.783 -25.769 1.00 90.44 97 VAL A O 1
ATOM 840 N N . ASN A 1 98 ? 20.937 0.405 -27.403 1.00 81.69 98 ASN A N 1
ATOM 841 C CA . ASN A 1 98 ? 22.114 -0.443 -27.423 1.00 81.69 98 ASN A CA 1
ATOM 842 C C . ASN A 1 98 ? 22.744 -0.440 -28.824 1.00 81.69 98 ASN A C 1
ATOM 844 O O . ASN A 1 98 ? 22.141 -0.903 -29.789 1.00 81.69 98 ASN A O 1
ATOM 848 N N . ASN A 1 99 ? 23.983 0.058 -28.898 1.00 80.00 99 ASN A N 1
ATOM 849 C CA . ASN A 1 99 ? 24.779 0.141 -30.128 1.00 80.00 99 ASN A CA 1
ATOM 850 C C . ASN A 1 99 ? 25.904 -0.909 -30.172 1.00 80.00 99 ASN A C 1
ATOM 852 O O . ASN A 1 99 ? 26.739 -0.884 -31.075 1.00 80.00 99 ASN A O 1
ATOM 856 N N . SER A 1 100 ? 25.963 -1.830 -29.202 1.00 69.00 100 SER A N 1
ATOM 857 C CA . SER A 1 100 ? 27.049 -2.811 -29.074 1.00 69.00 100 SER A CA 1
ATOM 858 C C . SER A 1 100 ? 27.122 -3.820 -30.223 1.00 69.00 100 SER A C 1
ATOM 860 O O . SER A 1 100 ? 28.145 -4.479 -30.372 1.00 69.00 100 SER A O 1
ATOM 862 N N . TRP A 1 101 ? 26.078 -3.924 -31.050 1.00 60.25 101 TRP A N 1
ATOM 863 C CA . TRP A 1 101 ? 25.975 -4.906 -32.135 1.00 60.25 101 TRP A CA 1
ATOM 864 C C . TRP A 1 101 ? 25.960 -4.287 -33.542 1.00 60.25 101 TRP A C 1
ATOM 866 O O . TRP A 1 101 ? 25.550 -4.940 -34.495 1.00 60.25 101 TRP A O 1
ATOM 876 N N . GLY A 1 102 ? 26.402 -3.033 -33.695 1.00 64.12 102 GLY A N 1
ATOM 877 C CA . GLY A 1 102 ? 26.532 -2.383 -35.010 1.00 64.12 102 GLY A CA 1
ATOM 878 C C . GLY A 1 102 ? 25.215 -1.923 -35.652 1.00 64.12 102 GLY A C 1
ATOM 879 O O . GLY A 1 102 ? 25.241 -1.293 -36.705 1.00 64.12 102 GLY A O 1
ATOM 880 N N . GLU A 1 103 ? 24.078 -2.166 -35.001 1.00 67.62 103 GLU A N 1
ATOM 881 C CA . GLU A 1 103 ? 22.767 -1.621 -35.354 1.00 67.62 103 GLU A CA 1
ATOM 882 C C . GLU A 1 103 ? 22.191 -0.835 -34.168 1.00 67.62 103 GLU A C 1
ATOM 884 O O . GLU A 1 103 ? 22.402 -1.213 -33.017 1.00 67.62 103 GLU A O 1
ATOM 889 N N . ASN A 1 104 ? 21.430 0.230 -34.443 1.00 80.25 104 ASN A N 1
ATOM 890 C CA . ASN A 1 104 ? 20.635 0.910 -33.417 1.00 80.25 104 ASN A CA 1
ATOM 891 C C . ASN A 1 104 ? 19.463 -0.005 -33.035 1.00 80.25 104 ASN A C 1
ATOM 893 O O . ASN A 1 104 ? 18.471 -0.076 -33.764 1.00 80.25 104 ASN A O 1
ATOM 897 N N . ILE A 1 105 ? 19.595 -0.730 -31.928 1.00 88.69 105 ILE A N 1
ATOM 898 C CA . ILE A 1 105 ? 18.529 -1.564 -31.367 1.00 88.69 105 ILE A CA 1
ATOM 899 C C . ILE A 1 105 ? 18.092 -0.939 -30.045 1.0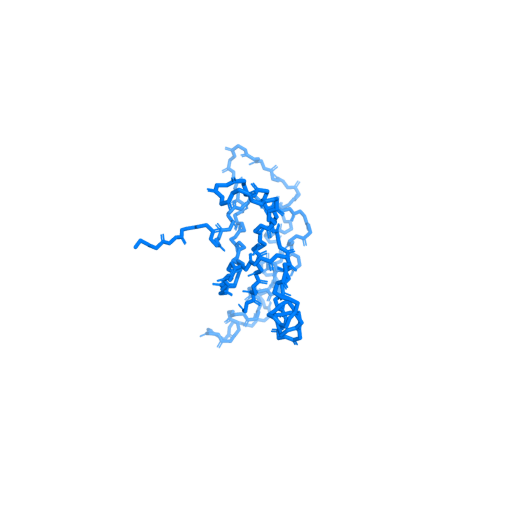0 88.69 105 ILE A C 1
ATOM 901 O O . ILE A 1 105 ? 18.921 -0.465 -29.265 1.00 88.69 105 ILE A O 1
ATOM 905 N N . ILE A 1 106 ? 16.786 -0.922 -29.789 1.00 92.19 106 ILE A N 1
ATOM 906 C CA . ILE A 1 106 ? 16.252 -0.458 -28.511 1.00 92.19 106 ILE A CA 1
ATOM 907 C C . ILE A 1 106 ? 15.953 -1.693 -27.670 1.00 92.19 106 ILE A C 1
ATOM 909 O O . ILE A 1 106 ? 15.074 -2.486 -28.003 1.00 92.19 106 ILE A O 1
ATOM 913 N N . GLU A 1 107 ? 16.695 -1.862 -26.582 1.00 94.38 107 GLU A N 1
ATOM 914 C CA . GLU A 1 107 ? 16.365 -2.824 -25.537 1.00 94.38 107 GLU A CA 1
ATOM 915 C C . GLU A 1 107 ? 15.186 -2.293 -24.724 1.00 94.38 107 GLU A C 1
ATOM 917 O O . GLU A 1 107 ? 15.137 -1.120 -24.358 1.00 94.38 107 GLU A O 1
ATOM 922 N N . GLU A 1 108 ? 14.234 -3.164 -24.428 1.00 96.31 108 GLU A N 1
ATOM 923 C CA . GLU A 1 108 ? 12.987 -2.835 -23.753 1.00 96.31 108 GLU A CA 1
ATOM 924 C C . GLU A 1 108 ? 12.812 -3.727 -22.520 1.00 96.31 108 GLU A C 1
ATOM 926 O O . GLU A 1 108 ? 12.826 -4.956 -22.641 1.00 96.31 108 GLU A O 1
ATOM 931 N N . ARG A 1 109 ? 12.593 -3.126 -21.345 1.00 95.62 109 ARG A N 1
ATOM 932 C CA . ARG A 1 109 ? 12.201 -3.837 -20.123 1.00 95.62 109 ARG A CA 1
ATOM 933 C C . ARG A 1 109 ? 10.696 -3.772 -19.928 1.00 95.62 109 ARG A C 1
ATOM 935 O O . ARG A 1 109 ? 10.113 -2.686 -19.876 1.00 95.62 109 ARG A O 1
ATOM 942 N N . TRP A 1 110 ? 10.085 -4.938 -19.787 1.00 96.38 110 TRP A N 1
ATOM 943 C CA . TRP A 1 110 ? 8.658 -5.113 -19.561 1.00 96.38 110 TRP A CA 1
ATOM 944 C C . TRP A 1 110 ? 8.425 -5.729 -18.179 1.00 96.38 110 TRP A C 1
ATOM 946 O O . TRP A 1 110 ? 8.939 -6.809 -17.901 1.00 96.38 110 TRP A O 1
ATOM 956 N N . ASP A 1 111 ? 7.619 -5.072 -17.346 1.00 93.44 111 ASP A N 1
ATOM 957 C CA . ASP A 1 111 ? 7.398 -5.420 -15.935 1.00 93.44 111 ASP A CA 1
ATOM 958 C C . ASP A 1 111 ? 5.939 -5.875 -15.723 1.00 93.44 111 ASP A C 1
ATOM 960 O O . ASP A 1 111 ? 5.004 -5.250 -16.239 1.00 93.44 111 ASP A O 1
ATOM 964 N N . LEU A 1 112 ? 5.731 -6.935 -14.938 1.00 91.50 112 LEU A N 1
ATOM 965 C CA . LEU A 1 112 ? 4.431 -7.425 -14.463 1.00 91.50 112 LEU A CA 1
ATOM 966 C C . LEU A 1 112 ? 4.430 -7.452 -12.933 1.00 91.50 112 LEU A C 1
ATOM 968 O O . LEU A 1 112 ? 5.266 -8.115 -12.324 1.00 91.50 112 LEU A O 1
ATOM 972 N N . TYR A 1 113 ? 3.463 -6.766 -12.327 1.00 83.94 113 TYR A N 1
ATOM 973 C CA . TYR A 1 113 ? 3.217 -6.791 -10.885 1.00 83.94 113 TYR A CA 1
ATOM 974 C C . TYR A 1 113 ? 2.010 -7.698 -10.602 1.00 83.94 113 TYR A C 1
ATOM 976 O O . TYR A 1 113 ? 0.984 -7.568 -11.273 1.00 83.94 113 TYR A O 1
ATOM 984 N N . ILE A 1 114 ? 2.159 -8.616 -9.646 1.00 77.06 114 ILE A N 1
ATOM 985 C CA . ILE A 1 114 ? 1.223 -9.685 -9.260 1.00 77.06 114 ILE A CA 1
ATOM 986 C C . ILE A 1 114 ? 0.806 -9.494 -7.802 1.00 77.06 114 ILE A C 1
ATOM 988 O O . ILE A 1 114 ? 1.701 -9.244 -6.956 1.00 77.06 114 ILE A O 1
#

Radius of gyration: 22.41 Å; chains: 1; bounding box: 44×30×56 Å

Foldseek 3Di:
DPDPVQKDKDFDDPVCLVVQLVCCQPVCCVPPVDDPVVSVVSSVVSVVCVVPPDVVPDTDIDIHGQADKDKDKDKPVPVVVVVVLVVVAWDWDDWDFDCPPVDGIIITMTMDGD